Protein AF-A0ABD4SF14-F1 (afdb_monomer_lite)

Organism: NCBI:txid1050107

pLDDT: mean 94.99, std 4.17, range [79.62, 98.75]

Structure (mmCIF, N/CA/C/O backbone):
data_AF-A0A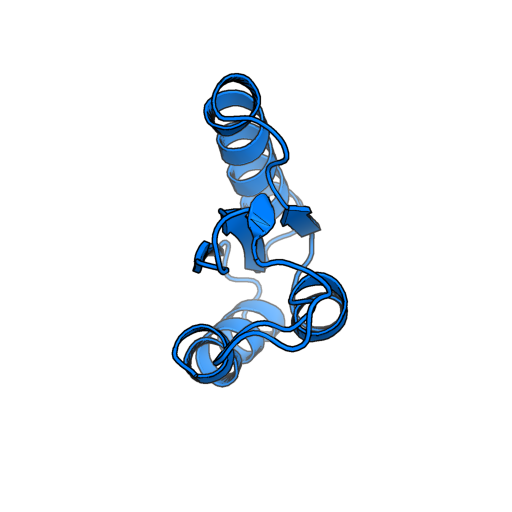BD4SF14-F1
#
_entry.id   AF-A0ABD4SF14-F1
#
loop_
_atom_site.group_PDB
_atom_site.id
_atom_site.type_symbol
_atom_site.label_atom_id
_atom_site.label_alt_id
_atom_site.label_comp_id
_atom_site.label_asym_id
_atom_site.label_entity_id
_atom_site.label_seq_id
_atom_site.pdbx_PDB_ins_code
_atom_site.Cartn_x
_atom_site.Cartn_y
_atom_site.Cartn_z
_atom_site.occupancy
_atom_site.B_iso_or_equiv
_atom_site.auth_seq_id
_atom_site.auth_comp_id
_atom_site.auth_asym_id
_atom_site.auth_atom_id
_atom_site.pdbx_PDB_model_num
ATOM 1 N N . PRO A 1 1 ? 1.366 -14.703 -6.427 1.00 79.62 1 PRO A N 1
ATOM 2 C CA . PRO A 1 1 ? 0.729 -15.480 -5.326 1.00 79.62 1 PRO A CA 1
ATOM 3 C C . PRO A 1 1 ? 0.948 -14.858 -3.935 1.00 79.62 1 PRO A C 1
ATOM 5 O O . PRO A 1 1 ? -0.010 -14.766 -3.180 1.00 79.62 1 PRO A O 1
ATOM 8 N N . GLY A 1 2 ? 2.165 -14.394 -3.609 1.00 87.00 2 GLY A N 1
ATOM 9 C CA . GLY A 1 2 ? 2.477 -13.840 -2.280 1.00 87.00 2 GLY A CA 1
ATOM 10 C C . GLY A 1 2 ? 1.598 -12.656 -1.858 1.00 87.00 2 GLY A C 1
ATOM 11 O O . GLY A 1 2 ? 1.105 -12.640 -0.738 1.00 87.00 2 GLY A O 1
ATOM 12 N N . ALA A 1 3 ? 1.314 -11.727 -2.777 1.00 89.06 3 ALA A N 1
ATOM 13 C CA . ALA A 1 3 ? 0.431 -10.582 -2.537 1.00 89.06 3 ALA A CA 1
ATOM 14 C C . ALA A 1 3 ? -0.958 -10.988 -1.999 1.00 89.06 3 ALA A C 1
ATOM 16 O O . ALA A 1 3 ? -1.470 -10.386 -1.061 1.00 89.06 3 ALA A O 1
ATOM 17 N N . ILE A 1 4 ? -1.549 -12.053 -2.552 1.00 90.25 4 ILE A N 1
ATOM 18 C CA . ILE A 1 4 ? -2.895 -12.519 -2.185 1.00 90.25 4 ILE A CA 1
ATOM 19 C C . ILE A 1 4 ? -2.899 -13.184 -0.802 1.00 90.25 4 ILE A C 1
ATOM 21 O O . ILE A 1 4 ? -3.895 -13.099 -0.089 1.00 90.25 4 ILE A O 1
ATOM 25 N N . HIS A 1 5 ? -1.784 -13.776 -0.361 1.00 93.25 5 HIS A N 1
ATOM 26 C CA . HIS A 1 5 ? -1.687 -14.343 0.991 1.00 93.25 5 HIS A CA 1
ATOM 27 C C . HIS A 1 5 ? -1.815 -13.279 2.094 1.00 93.25 5 HIS A C 1
ATOM 29 O O . HIS A 1 5 ? -2.139 -13.621 3.229 1.00 93.25 5 HIS A O 1
ATOM 35 N N . LEU A 1 6 ? -1.614 -11.996 1.770 1.00 94.75 6 LEU A N 1
ATOM 36 C CA . LEU A 1 6 ? -1.805 -10.892 2.713 1.00 94.75 6 LEU A CA 1
ATOM 37 C C . LEU A 1 6 ? -3.285 -10.590 2.988 1.00 94.75 6 LEU A C 1
ATOM 39 O O . LEU A 1 6 ? -3.580 -9.970 4.004 1.00 94.75 6 LEU A O 1
ATOM 43 N N . MET A 1 7 ? -4.215 -11.018 2.123 1.00 95.31 7 MET A N 1
ATOM 44 C CA . MET A 1 7 ? -5.630 -10.620 2.185 1.00 95.31 7 MET A CA 1
ATOM 45 C C . MET A 1 7 ? -6.248 -10.817 3.566 1.00 95.31 7 MET A C 1
ATOM 47 O O . MET A 1 7 ? -6.819 -9.876 4.107 1.00 95.31 7 MET A O 1
ATOM 51 N N . ASN A 1 8 ? -6.092 -12.000 4.162 1.00 96.12 8 ASN A N 1
ATOM 52 C CA . ASN A 1 8 ? -6.708 -12.297 5.457 1.00 96.12 8 ASN A CA 1
ATOM 53 C C . ASN A 1 8 ? -6.209 -11.348 6.555 1.00 96.12 8 ASN A C 1
ATOM 55 O O . ASN A 1 8 ? -7.019 -10.794 7.290 1.00 96.12 8 ASN A O 1
ATOM 59 N N . GLY A 1 9 ? -4.896 -11.102 6.617 1.00 97.19 9 GLY A N 1
ATOM 60 C CA . GLY A 1 9 ? -4.315 -10.174 7.592 1.00 97.19 9 GLY A CA 1
ATOM 61 C C . GLY A 1 9 ? -4.691 -8.713 7.334 1.00 97.19 9 GLY A C 1
ATOM 62 O O . GLY A 1 9 ? -4.862 -7.942 8.272 1.00 97.19 9 GLY A O 1
ATOM 63 N N . LEU A 1 10 ? -4.871 -8.321 6.069 1.00 97.81 10 LEU A N 1
ATOM 64 C CA . LEU A 1 10 ? -5.320 -6.971 5.728 1.00 97.81 10 LEU A CA 1
ATOM 65 C C . LEU A 1 10 ? -6.794 -6.754 6.077 1.00 97.81 10 LEU A C 1
ATOM 67 O O . LEU A 1 10 ? -7.142 -5.679 6.559 1.00 97.81 10 LEU A O 1
ATOM 71 N N . TYR A 1 11 ? -7.658 -7.751 5.869 1.00 98.19 11 TYR A N 1
ATOM 72 C CA . TYR A 1 11 ? -9.059 -7.661 6.285 1.00 98.19 11 TYR A CA 1
ATOM 73 C C . TYR A 1 11 ? -9.189 -7.608 7.804 1.00 98.19 11 TYR A C 1
ATOM 75 O O . TYR A 1 11 ? -9.944 -6.779 8.304 1.00 98.19 11 TYR A O 1
ATOM 83 N N . ASP A 1 12 ? -8.410 -8.415 8.521 1.00 98.31 12 ASP A N 1
ATOM 84 C CA . ASP A 1 12 ? -8.310 -8.354 9.980 1.00 98.31 12 ASP A CA 1
ATOM 85 C C . ASP A 1 12 ? -7.931 -6.935 10.441 1.00 98.31 12 ASP A C 1
ATOM 87 O O . ASP A 1 12 ? -8.698 -6.266 11.131 1.00 98.31 12 ASP A O 1
ATOM 91 N N . ALA A 1 13 ? -6.839 -6.382 9.901 1.00 98.19 13 ALA A N 1
ATOM 92 C CA . ALA A 1 13 ? -6.409 -5.020 10.208 1.00 98.19 13 ALA A CA 1
ATOM 93 C C . ALA A 1 13 ? -7.434 -3.934 9.821 1.00 98.19 13 ALA A C 1
ATOM 95 O O . ALA A 1 13 ? -7.554 -2.926 10.522 1.00 98.19 13 ALA A O 1
ATOM 96 N N . LYS A 1 14 ? -8.193 -4.114 8.730 1.00 98.00 14 LYS A N 1
ATOM 97 C CA . LYS A 1 14 ? -9.282 -3.206 8.325 1.00 98.00 14 LYS A CA 1
ATOM 98 C C . LYS A 1 14 ? -10.403 -3.181 9.363 1.00 98.00 14 LYS A C 1
ATOM 100 O O . LYS A 1 14 ? -10.864 -2.093 9.714 1.00 98.00 14 LYS A O 1
ATOM 105 N N . TYR A 1 15 ? -10.847 -4.340 9.844 1.00 98.25 15 TYR A N 1
ATOM 106 C CA . TYR A 1 15 ? -11.952 -4.421 10.803 1.00 98.25 15 TYR A CA 1
ATOM 107 C C . TYR A 1 15 ? -11.529 -4.035 12.224 1.00 98.25 15 TYR A C 1
ATOM 109 O O . TYR A 1 15 ? -12.283 -3.333 12.904 1.00 98.25 15 TYR A O 1
ATOM 117 N N . ASP A 1 16 ? -10.295 -4.352 12.613 1.00 98.44 16 ASP A N 1
ATOM 118 C CA . ASP A 1 16 ? -9.721 -3.977 13.912 1.00 98.44 16 ASP A CA 1
ATOM 119 C C . ASP A 1 16 ? -9.248 -2.521 13.975 1.00 98.44 16 ASP A C 1
ATOM 121 O O . ASP A 1 16 ? -8.866 -2.016 15.033 1.00 98.44 16 ASP A O 1
ATOM 125 N N . LYS A 1 17 ? -9.314 -1.804 12.847 1.00 97.94 17 LYS A N 1
ATOM 126 C CA . LYS A 1 17 ? -8.817 -0.432 12.701 1.00 97.94 17 LYS A CA 1
ATOM 127 C C . LYS A 1 17 ? -7.334 -0.314 13.067 1.00 97.94 17 LYS A C 1
ATOM 129 O O . LYS A 1 17 ? 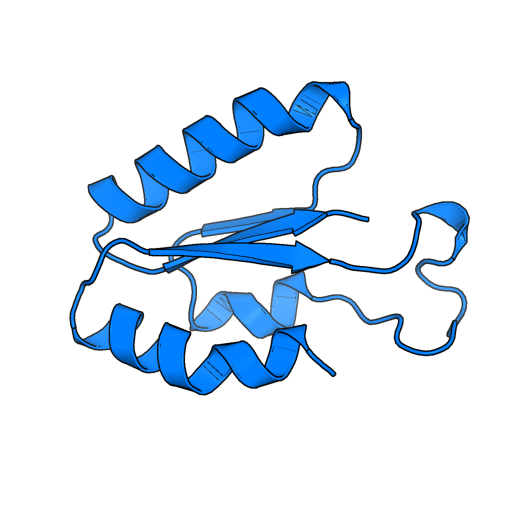-6.901 0.664 13.686 1.00 97.94 17 LYS A O 1
ATOM 134 N N . THR A 1 18 ? -6.5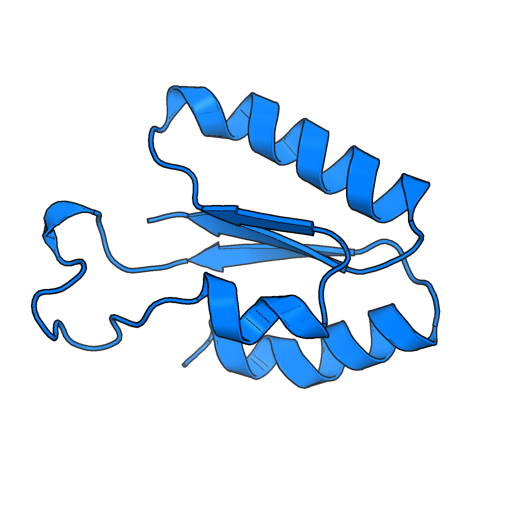55 -1.314 12.674 1.00 98.44 18 THR A N 1
ATOM 135 C CA . THR A 1 18 ? -5.126 -1.414 12.957 1.00 98.44 18 THR A CA 1
ATOM 136 C C . THR A 1 18 ? -4.334 -0.733 11.838 1.00 98.44 18 THR A C 1
ATOM 138 O O . THR A 1 18 ? -4.417 -1.161 10.683 1.00 98.44 18 THR A O 1
ATOM 141 N N . PRO A 1 19 ? -3.553 0.327 12.132 1.00 98.50 19 PRO A N 1
ATOM 142 C CA . PRO A 1 19 ? -2.659 0.928 11.149 1.00 98.50 19 PRO A CA 1
ATOM 143 C C . PRO A 1 19 ? -1.629 -0.098 10.669 1.00 98.50 19 PRO A C 1
ATOM 145 O O . PRO A 1 19 ? -0.828 -0.599 11.457 1.00 98.50 19 PRO A O 1
ATOM 148 N N . MET A 1 20 ? -1.641 -0.401 9.373 1.00 98.12 20 MET A N 1
ATOM 149 C CA . MET A 1 20 ? -0.739 -1.376 8.762 1.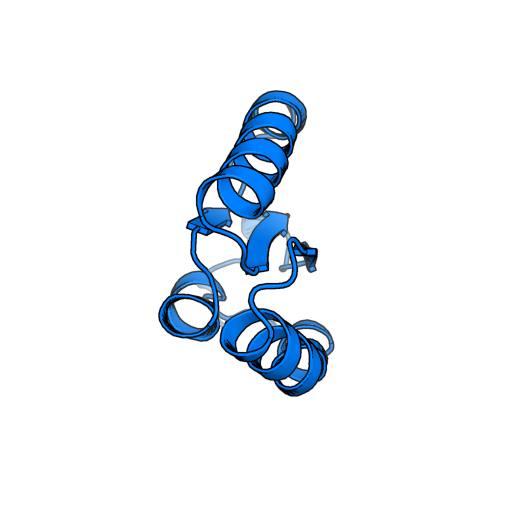00 98.12 20 MET A CA 1
ATOM 150 C C . MET A 1 20 ? -0.279 -0.870 7.397 1.00 98.12 20 MET A C 1
ATOM 152 O O . MET A 1 20 ? -1.085 -0.359 6.624 1.00 98.12 20 MET A O 1
ATOM 156 N N . VAL A 1 21 ? 1.006 -1.030 7.083 1.00 98.38 21 VAL A N 1
ATOM 157 C CA . VAL A 1 21 ? 1.542 -0.778 5.739 1.00 98.38 21 VAL A CA 1
ATOM 158 C C . VAL A 1 21 ? 1.954 -2.107 5.126 1.00 98.38 21 VAL A C 1
ATOM 160 O O . VAL A 1 21 ? 2.775 -2.824 5.694 1.00 98.38 21 VAL A O 1
ATOM 163 N N . ALA A 1 22 ? 1.395 -2.425 3.962 1.00 97.94 22 ALA A N 1
ATOM 164 C CA . ALA A 1 22 ? 1.751 -3.600 3.184 1.00 97.94 22 ALA A CA 1
ATOM 165 C C . ALA A 1 22 ? 2.545 -3.199 1.943 1.00 97.94 22 ALA A C 1
ATOM 167 O O . ALA A 1 22 ? 2.106 -2.376 1.137 1.00 97.94 22 ALA A O 1
ATOM 168 N N . LEU A 1 23 ? 3.715 -3.816 1.793 1.00 97.31 23 LEU A N 1
ATOM 169 C CA . LEU A 1 23 ? 4.563 -3.675 0.618 1.00 97.31 23 LEU A CA 1
ATOM 170 C C . LEU A 1 23 ? 4.337 -4.880 -0.280 1.00 97.31 23 LEU A C 1
ATOM 172 O O . LEU A 1 23 ? 4.546 -6.021 0.135 1.00 97.31 23 LEU A O 1
ATOM 176 N N . VAL A 1 24 ? 3.885 -4.619 -1.499 1.00 96.00 24 VAL A N 1
ATOM 177 C CA . VAL A 1 24 ? 3.516 -5.657 -2.457 1.00 96.00 24 VAL A CA 1
ATOM 178 C C . VAL A 1 24 ? 4.439 -5.554 -3.657 1.00 96.00 24 VAL A C 1
ATOM 180 O O . VAL A 1 24 ? 4.477 -4.526 -4.321 1.00 96.00 24 VAL A O 1
ATOM 183 N N . ALA A 1 25 ? 5.195 -6.611 -3.933 1.00 93.50 25 ALA A N 1
ATOM 184 C CA . ALA A 1 25 ? 6.005 -6.684 -5.143 1.00 93.50 25 ALA A CA 1
ATOM 185 C C . ALA A 1 25 ? 5.134 -7.074 -6.348 1.00 93.50 25 ALA A C 1
ATOM 187 O O . ALA A 1 25 ? 4.329 -8.002 -6.237 1.00 93.50 25 ALA A O 1
ATOM 188 N N . ASN A 1 26 ? 5.346 -6.403 -7.479 1.00 92.75 26 ASN A N 1
ATOM 189 C CA . ASN A 1 26 ? 4.868 -6.796 -8.805 1.00 92.75 26 ASN A CA 1
ATOM 190 C C . ASN A 1 26 ? 6.086 -7.152 -9.685 1.00 92.75 26 ASN A C 1
ATOM 192 O O . ASN A 1 26 ? 7.233 -7.153 -9.240 1.00 92.75 26 ASN A O 1
ATOM 196 N N . VAL A 1 27 ? 5.839 -7.516 -10.935 1.00 92.88 27 VAL A N 1
ATOM 197 C CA . VAL A 1 27 ? 6.842 -7.697 -11.970 1.00 92.88 27 VAL A CA 1
ATOM 198 C C . VAL A 1 27 ? 7.424 -6.341 -12.398 1.00 92.88 27 VAL A C 1
ATOM 200 O O . VAL A 1 27 ? 6.702 -5.334 -12.392 1.00 92.88 27 VAL A O 1
ATOM 203 N N . PRO A 1 28 ? 8.679 -6.333 -12.892 1.00 92.19 28 PRO A N 1
ATOM 204 C CA . PRO A 1 28 ? 9.311 -5.131 -13.422 1.00 92.19 28 PRO A CA 1
ATOM 205 C C . PRO A 1 28 ? 8.441 -4.447 -14.470 1.00 92.19 28 PRO A C 1
ATOM 207 O O . PRO A 1 28 ? 7.853 -5.126 -15.311 1.00 92.19 28 PRO A O 1
ATOM 210 N N . THR A 1 29 ? 8.442 -3.113 -14.494 1.00 91.56 29 THR A N 1
ATOM 211 C CA . THR A 1 29 ? 7.634 -2.297 -15.421 1.00 91.56 29 THR A CA 1
ATOM 212 C C . THR A 1 29 ? 7.655 -2.786 -16.880 1.00 91.56 29 THR A C 1
ATOM 214 O O . THR A 1 29 ? 6.585 -2.864 -17.475 1.00 91.56 29 THR A O 1
ATOM 217 N N . PRO A 1 30 ? 8.798 -3.206 -17.474 1.00 93.19 30 PRO A N 1
ATOM 218 C CA . PRO A 1 30 ? 8.822 -3.705 -18.856 1.00 93.19 30 PRO A CA 1
ATOM 219 C C . PRO A 1 30 ? 8.072 -5.028 -19.095 1.00 93.19 30 PRO A C 1
ATOM 221 O O . PRO A 1 30 ? 7.922 -5.442 -20.240 1.00 93.19 30 PRO A O 1
ATOM 224 N N . ARG A 1 31 ? 7.676 -5.735 -18.031 1.00 91.69 31 ARG A N 1
ATOM 225 C CA . ARG A 1 31 ? 6.967 -7.024 -18.068 1.00 91.69 31 ARG A CA 1
ATOM 226 C C . ARG A 1 31 ? 5.501 -6.911 -17.645 1.00 91.69 31 ARG A C 1
ATOM 228 O O . ARG A 1 31 ? 4.814 -7.929 -17.584 1.00 91.69 31 ARG A O 1
ATOM 235 N N . GLN A 1 32 ? 5.032 -5.705 -17.343 1.00 90.12 32 GLN A N 1
ATOM 236 C CA . GLN A 1 32 ? 3.621 -5.438 -17.072 1.00 90.12 32 GLN A CA 1
ATOM 237 C C . GLN A 1 32 ? 2.821 -5.500 -18.387 1.00 90.12 32 GLN A C 1
ATOM 239 O O . GLN A 1 32 ? 3.384 -5.333 -19.466 1.00 90.12 32 GLN A O 1
ATOM 244 N N . ASP A 1 33 ? 1.527 -5.818 -18.303 1.00 86.38 33 ASP A N 1
ATOM 245 C CA . ASP A 1 33 ? 0.558 -5.818 -19.419 1.00 86.38 33 ASP A CA 1
ATOM 246 C C . ASP A 1 33 ? 0.840 -6.745 -20.621 1.00 86.38 33 ASP A C 1
ATOM 248 O O . ASP A 1 33 ? 0.127 -6.709 -21.622 1.00 86.38 33 ASP A O 1
ATOM 252 N N . ILE A 1 34 ? 1.830 -7.637 -20.523 1.00 91.38 34 ILE A N 1
ATOM 253 C CA . ILE A 1 34 ? 2.179 -8.608 -21.581 1.00 91.38 34 ILE A CA 1
ATOM 254 C C . ILE A 1 34 ? 1.812 -10.057 -21.224 1.00 91.38 34 ILE A C 1
ATOM 256 O O . ILE A 1 34 ? 2.387 -10.995 -21.773 1.00 91.38 34 ILE A O 1
ATOM 260 N N . ASN A 1 35 ? 0.889 -10.258 -20.275 1.00 87.06 35 ASN A N 1
ATOM 261 C CA . ASN A 1 35 ? 0.549 -11.576 -19.714 1.00 87.06 35 ASN A CA 1
ATOM 262 C C . ASN A 1 35 ? 1.785 -12.353 -19.219 1.00 87.06 35 ASN A C 1
ATOM 264 O O . ASN A 1 35 ? 1.883 -13.572 -19.375 1.00 87.06 35 ASN A O 1
ATOM 268 N N . PHE A 1 36 ? 2.754 -11.640 -18.636 1.00 91.00 36 PHE A N 1
ATOM 269 C CA . PHE A 1 36 ? 3.934 -12.266 -18.054 1.00 91.00 36 PHE A CA 1
ATOM 270 C C . PHE A 1 36 ? 3.544 -13.150 -16.861 1.00 91.00 36 PHE A C 1
ATOM 272 O O . PHE A 1 36 ? 2.561 -12.895 -16.163 1.00 91.00 36 PHE A O 1
ATOM 279 N N . PHE A 1 37 ? 4.325 -14.198 -16.603 1.00 89.19 37 PHE A N 1
ATOM 280 C CA . PHE A 1 37 ? 4.078 -15.093 -15.477 1.00 89.19 37 PHE A CA 1
ATOM 281 C C . PHE A 1 37 ? 4.021 -14.307 -14.158 1.00 89.19 37 PHE A C 1
ATOM 283 O O . PHE A 1 37 ? 4.952 -13.576 -13.831 1.00 89.19 37 PHE A O 1
ATOM 290 N N . GLN A 1 38 ? 2.929 -14.484 -13.406 1.00 86.19 38 GLN A N 1
ATOM 291 C CA . GLN A 1 38 ? 2.631 -13.779 -12.149 1.00 86.19 38 GLN A CA 1
ATOM 292 C C . GLN A 1 38 ? 2.380 -12.266 -12.264 1.00 86.19 38 GLN A C 1
ATOM 294 O O . GLN A 1 38 ? 2.220 -11.631 -11.225 1.00 86.19 38 GLN A O 1
ATOM 299 N N . ALA A 1 39 ? 2.278 -11.703 -13.471 1.00 87.31 39 ALA A N 1
ATOM 300 C CA . ALA A 1 39 ? 1.848 -10.323 -13.662 1.00 87.31 39 ALA A CA 1
ATOM 301 C C . ALA A 1 39 ? 0.320 -10.218 -13.574 1.00 87.31 39 ALA A C 1
ATOM 303 O O . ALA A 1 39 ? -0.403 -10.915 -14.288 1.00 87.31 39 ALA A O 1
ATOM 304 N N . PHE A 1 40 ? -0.169 -9.338 -12.711 1.00 86.00 40 PHE A N 1
ATOM 305 C CA . PHE A 1 40 ? -1.559 -8.893 -12.679 1.00 86.00 40 PHE A CA 1
ATOM 306 C C . PHE A 1 40 ? -1.604 -7.466 -12.129 1.00 86.00 40 PHE A C 1
ATOM 308 O O . PHE A 1 40 ? -0.635 -7.001 -11.538 1.00 86.00 40 PHE A O 1
ATOM 315 N N . ASP A 1 41 ? -2.708 -6.756 -12.346 1.00 86.12 41 ASP A N 1
ATOM 316 C CA . ASP A 1 41 ? -2.898 -5.431 -11.754 1.00 86.12 41 ASP A CA 1
ATOM 317 C C . ASP A 1 41 ? -3.291 -5.595 -10.282 1.00 86.12 41 ASP A C 1
ATOM 319 O O . ASP A 1 41 ? -4.405 -6.025 -9.993 1.00 86.12 41 ASP A O 1
ATOM 323 N N . GLU A 1 42 ? -2.398 -5.291 -9.337 1.00 88.62 42 GLU A N 1
ATOM 324 C CA . GLU A 1 42 ? -2.680 -5.412 -7.903 1.00 88.62 42 GLU A CA 1
ATOM 325 C C . GLU A 1 42 ? -3.653 -4.345 -7.400 1.00 88.62 42 GLU A C 1
ATOM 327 O O . GLU A 1 42 ? -4.374 -4.576 -6.427 1.00 88.62 42 GLU A O 1
ATOM 332 N N . THR A 1 43 ? -3.703 -3.168 -8.028 1.00 89.19 43 THR A N 1
ATOM 333 C CA . THR A 1 43 ? -4.423 -2.014 -7.470 1.00 89.19 43 THR A CA 1
ATOM 334 C C . THR A 1 43 ? -5.917 -2.308 -7.230 1.00 89.19 43 THR A C 1
ATOM 336 O O . THR A 1 43 ? -6.409 -1.998 -6.140 1.00 89.19 43 THR A O 1
ATOM 339 N N . PRO A 1 44 ? -6.664 -2.933 -8.165 1.00 92.62 44 PRO A N 1
ATOM 340 C CA . PRO A 1 44 ? -8.051 -3.341 -7.952 1.00 92.62 44 PRO A CA 1
ATOM 341 C C . PRO A 1 44 ? -8.234 -4.369 -6.835 1.00 92.62 44 PRO A C 1
ATOM 343 O O . PRO A 1 44 ? -9.224 -4.292 -6.113 1.00 92.62 44 PRO A O 1
ATOM 346 N N . TRP A 1 45 ? -7.291 -5.300 -6.662 1.00 92.56 45 TRP A N 1
ATOM 347 C CA . TRP A 1 45 ? -7.399 -6.369 -5.663 1.00 92.56 45 TRP A CA 1
ATOM 348 C C . TRP A 1 45 ? -7.354 -5.834 -4.236 1.00 92.56 45 TRP A C 1
ATOM 350 O O . TRP A 1 45 ? -8.071 -6.321 -3.366 1.00 92.56 45 TRP A O 1
ATOM 360 N N . PHE A 1 46 ? -6.534 -4.810 -3.996 1.00 95.94 46 PHE A N 1
ATOM 361 C CA . PHE A 1 46 ? -6.386 -4.214 -2.670 1.00 95.94 46 PHE A CA 1
ATOM 362 C C . PHE A 1 46 ? -7.341 -3.041 -2.412 1.00 95.94 46 PHE A C 1
ATOM 364 O O . PHE A 1 46 ? -7.408 -2.556 -1.285 1.00 95.94 46 PHE A O 1
ATOM 371 N N . ARG A 1 47 ? -8.087 -2.574 -3.423 1.00 95.00 47 ARG A N 1
ATOM 372 C CA . ARG A 1 47 ? -8.916 -1.361 -3.320 1.00 95.00 47 ARG A CA 1
ATOM 373 C C . ARG A 1 47 ? -10.008 -1.459 -2.259 1.00 95.00 47 ARG A C 1
ATOM 375 O O . ARG A 1 47 ? -10.307 -0.448 -1.635 1.00 95.00 47 ARG A O 1
ATOM 382 N N . ASP A 1 48 ? -10.603 -2.636 -2.069 1.00 95.94 48 ASP A N 1
ATOM 383 C CA . ASP A 1 48 ? -11.604 -2.804 -1.012 1.00 95.94 48 ASP A CA 1
ATOM 384 C C . ASP A 1 48 ? -10.952 -2.806 0.374 1.00 95.94 48 ASP A C 1
ATOM 386 O O . ASP A 1 48 ? -11.412 -2.117 1.284 1.00 95.94 48 ASP A O 1
ATOM 390 N N . VAL A 1 49 ? -9.873 -3.570 0.550 1.00 97.31 49 VAL A N 1
ATOM 391 C CA . VAL A 1 49 ? -9.288 -3.807 1.876 1.00 97.31 49 VAL A CA 1
ATOM 392 C C . VAL A 1 49 ? -8.453 -2.628 2.390 1.00 97.31 49 VAL A C 1
ATOM 394 O O . VAL A 1 49 ? -8.329 -2.437 3.599 1.00 97.31 49 VAL A O 1
ATOM 397 N N . ALA A 1 50 ? -7.892 -1.815 1.494 1.00 98.00 50 ALA A N 1
ATOM 398 C CA . ALA A 1 50 ? -6.967 -0.749 1.850 1.00 98.00 50 ALA A CA 1
ATOM 399 C C . ALA A 1 50 ? -7.636 0.632 1.923 1.00 98.00 50 ALA A C 1
ATOM 401 O O . ALA A 1 50 ? -8.431 1.021 1.072 1.00 98.00 50 ALA A O 1
ATOM 402 N N . VAL A 1 51 ? -7.220 1.444 2.895 1.00 98.44 51 VAL A N 1
ATOM 403 C CA . VAL A 1 51 ? -7.593 2.866 3.001 1.00 98.44 51 VAL A CA 1
ATOM 404 C C . VAL A 1 51 ? -6.863 3.750 1.980 1.00 98.44 51 VAL A C 1
ATOM 406 O O . VAL A 1 51 ? -7.244 4.908 1.752 1.00 98.44 51 VAL A O 1
ATOM 409 N N . TRP A 1 52 ? -5.785 3.212 1.404 1.00 98.44 52 TRP A N 1
ATOM 410 C CA . TRP A 1 52 ? -4.966 3.803 0.356 1.00 98.44 52 TRP A CA 1
ATOM 411 C C . TRP A 1 52 ? -4.216 2.695 -0.390 1.00 98.44 52 TRP A C 1
ATOM 413 O O . TRP A 1 52 ? -3.626 1.822 0.243 1.00 98.44 52 TRP A O 1
ATOM 423 N N . VAL A 1 53 ? -4.219 2.744 -1.721 1.00 97.81 53 VAL A N 1
ATOM 424 C CA . VAL A 1 53 ? -3.447 1.840 -2.580 1.00 97.81 53 VAL A CA 1
ATOM 425 C C . VAL A 1 53 ? -2.791 2.639 -3.700 1.00 97.81 53 VAL A C 1
ATOM 427 O O . VAL A 1 53 ? -3.449 3.457 -4.351 1.00 97.81 53 VAL A O 1
ATOM 430 N N . HIS A 1 54 ? -1.496 2.430 -3.924 1.00 97.38 54 HIS A N 1
ATOM 431 C CA . HIS A 1 54 ? -0.781 3.058 -5.033 1.00 97.38 54 HIS A CA 1
ATOM 432 C C . HIS A 1 54 ? 0.398 2.212 -5.500 1.00 97.38 54 HIS A C 1
ATOM 434 O O . HIS A 1 54 ? 1.035 1.538 -4.694 1.00 97.38 54 HIS A O 1
ATOM 440 N N . GLN A 1 55 ? 0.726 2.303 -6.787 1.00 95.56 55 GLN A N 1
ATOM 441 C CA . GLN A 1 55 ? 1.914 1.683 -7.366 1.00 95.56 55 GLN A CA 1
ATOM 442 C C . GLN A 1 55 ? 2.992 2.731 -7.630 1.00 95.56 55 GLN A C 1
ATOM 444 O O . GLN A 1 55 ? 2.734 3.762 -8.255 1.00 95.56 55 GLN A O 1
ATOM 449 N N . ALA A 1 56 ? 4.216 2.457 -7.183 1.00 95.44 56 ALA A N 1
ATOM 450 C CA . ALA A 1 56 ? 5.367 3.281 -7.511 1.00 95.44 56 ALA A CA 1
ATOM 451 C C . ALA A 1 56 ? 5.688 3.168 -9.008 1.00 95.44 56 ALA A C 1
ATOM 453 O O . ALA A 1 56 ? 5.840 2.073 -9.543 1.00 95.44 56 ALA A O 1
ATOM 454 N N . LYS A 1 57 ? 5.802 4.313 -9.689 1.00 92.38 57 LYS A N 1
ATOM 455 C CA . LYS A 1 57 ? 6.177 4.372 -11.114 1.00 92.38 57 LYS A CA 1
ATOM 456 C C . LYS A 1 57 ? 7.672 4.588 -11.334 1.00 92.38 57 LYS A C 1
ATOM 458 O O . LYS A 1 57 ? 8.185 4.274 -12.401 1.00 92.38 57 LYS A O 1
ATOM 463 N N . THR A 1 58 ? 8.360 5.149 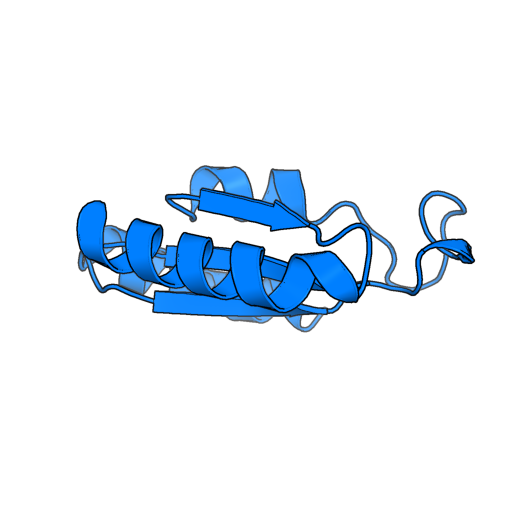-10.343 1.00 94.25 58 THR A N 1
ATOM 464 C CA . THR A 1 58 ? 9.794 5.441 -10.383 1.00 94.25 58 THR A CA 1
ATOM 465 C C . THR A 1 58 ? 10.414 5.186 -9.012 1.00 94.25 58 THR A C 1
ATOM 467 O O . THR A 1 58 ? 9.731 5.245 -7.985 1.00 94.25 58 THR A O 1
ATOM 470 N N . LYS A 1 59 ? 11.724 4.923 -8.982 1.00 94.75 59 LYS A N 1
ATOM 471 C CA . LYS A 1 59 ? 12.468 4.688 -7.734 1.00 94.75 59 LYS A CA 1
ATOM 472 C C . LYS A 1 59 ? 12.536 5.943 -6.857 1.00 94.75 59 LYS A C 1
ATOM 474 O O . LYS A 1 59 ? 12.492 5.840 -5.637 1.00 94.75 59 LYS A O 1
ATOM 479 N N . GLU A 1 60 ? 12.583 7.126 -7.467 1.00 97.25 60 GLU A N 1
ATOM 480 C CA . GLU A 1 60 ? 12.651 8.419 -6.777 1.00 97.25 60 GLU A CA 1
ATOM 481 C C . GLU A 1 60 ? 11.353 8.744 -6.030 1.00 97.25 60 GLU A C 1
ATOM 483 O O . GLU A 1 60 ? 11.377 9.480 -5.047 1.00 97.25 60 GLU A O 1
ATOM 488 N N . ALA A 1 61 ? 10.219 8.186 -6.470 1.00 95.50 61 ALA A N 1
ATOM 489 C CA . ALA A 1 61 ? 8.931 8.388 -5.818 1.00 95.50 61 ALA A CA 1
ATOM 490 C C . ALA A 1 61 ? 8.757 7.530 -4.552 1.00 95.50 61 ALA A C 1
ATOM 492 O O . ALA A 1 61 ? 7.934 7.874 -3.702 1.00 95.50 61 ALA A O 1
ATOM 493 N N . LEU A 1 62 ? 9.519 6.436 -4.397 1.00 96.56 62 LEU A N 1
ATOM 494 C CA . LEU A 1 62 ? 9.348 5.483 -3.291 1.00 96.56 62 LEU A CA 1
ATOM 495 C C . LEU A 1 62 ? 9.383 6.135 -1.898 1.00 96.56 62 LEU A C 1
ATOM 497 O O . LEU A 1 62 ? 8.486 5.832 -1.112 1.00 96.56 62 LEU A O 1
ATOM 501 N N . PRO A 1 63 ? 10.324 7.046 -1.567 1.00 97.75 63 PRO A N 1
ATOM 502 C CA . PRO A 1 63 ? 10.354 7.666 -0.243 1.00 97.75 63 PRO A CA 1
ATOM 503 C C . PRO A 1 63 ? 9.087 8.472 0.072 1.00 97.75 63 PRO A C 1
ATOM 505 O O . PRO A 1 63 ? 8.526 8.349 1.159 1.00 97.75 63 PRO A O 1
ATOM 508 N N . VAL A 1 64 ? 8.598 9.257 -0.894 1.00 98.25 64 VAL A N 1
ATOM 509 C CA . VAL A 1 64 ? 7.394 10.090 -0.729 1.00 98.25 64 VAL A CA 1
ATOM 510 C C . VAL A 1 64 ? 6.136 9.224 -0.637 1.00 98.25 64 VAL A C 1
ATOM 512 O O . VAL A 1 64 ? 5.253 9.484 0.183 1.00 98.25 64 VAL A O 1
ATOM 515 N N . LEU A 1 65 ? 6.053 8.167 -1.448 1.00 98.31 65 LEU A N 1
ATOM 516 C CA . LEU A 1 65 ? 4.935 7.225 -1.413 1.00 98.31 65 LEU A CA 1
ATOM 517 C C . LEU A 1 65 ? 4.907 6.412 -0.116 1.00 98.31 65 LEU A C 1
ATOM 519 O O . LEU A 1 65 ? 3.825 6.165 0.409 1.00 98.31 65 LEU A O 1
ATOM 523 N N . MET A 1 66 ? 6.069 6.046 0.430 1.00 98.44 66 MET A N 1
ATOM 524 C CA . MET A 1 66 ? 6.172 5.371 1.724 1.00 98.44 66 MET A CA 1
ATOM 525 C C . MET A 1 66 ? 5.686 6.266 2.870 1.00 98.44 66 MET A C 1
ATOM 527 O O . MET A 1 66 ? 4.836 5.842 3.651 1.00 98.44 66 MET A O 1
ATOM 531 N N . ASP A 1 67 ? 6.171 7.513 2.952 1.00 98.62 67 ASP A N 1
ATOM 532 C CA . ASP A 1 67 ? 5.687 8.490 3.942 1.00 98.62 67 ASP A CA 1
ATOM 533 C C . ASP A 1 67 ? 4.168 8.682 3.822 1.00 98.62 67 ASP A C 1
ATOM 535 O O . ASP A 1 67 ? 3.446 8.635 4.821 1.00 98.62 67 ASP A O 1
ATOM 539 N N . THR A 1 68 ? 3.659 8.785 2.592 1.00 98.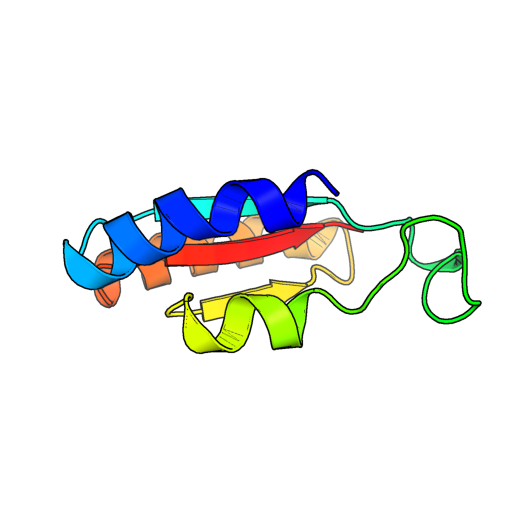62 68 THR A N 1
ATOM 540 C CA . THR A 1 68 ? 2.219 8.887 2.337 1.00 98.62 68 THR A CA 1
ATOM 541 C C . THR A 1 68 ? 1.466 7.650 2.828 1.00 98.62 68 THR A C 1
ATOM 543 O O . THR A 1 68 ? 0.459 7.800 3.519 1.00 98.62 68 THR A O 1
ATOM 546 N N . ALA A 1 69 ? 1.944 6.438 2.530 1.00 98.62 69 ALA A N 1
ATOM 547 C CA . ALA A 1 69 ? 1.317 5.191 2.964 1.00 98.62 69 ALA A CA 1
ATOM 548 C C . ALA A 1 69 ? 1.228 5.107 4.495 1.00 98.62 69 ALA A C 1
ATOM 550 O O . ALA A 1 69 ? 0.156 4.824 5.034 1.00 98.62 69 ALA A O 1
ATOM 551 N N . ILE A 1 70 ? 2.317 5.439 5.198 1.00 98.75 70 ILE A N 1
ATOM 552 C CA . ILE A 1 70 ? 2.359 5.481 6.666 1.00 98.75 70 ILE A CA 1
ATOM 553 C C . ILE A 1 70 ? 1.339 6.494 7.193 1.00 98.75 70 ILE A C 1
ATOM 555 O O . ILE A 1 70 ? 0.492 6.149 8.019 1.00 98.75 70 ILE A O 1
ATOM 559 N N . ARG A 1 71 ? 1.354 7.734 6.685 1.00 98.75 71 ARG A N 1
ATOM 560 C CA . ARG A 1 71 ? 0.402 8.773 7.114 1.00 98.75 71 ARG A CA 1
ATOM 561 C C . ARG A 1 71 ? -1.045 8.352 6.885 1.00 98.75 71 ARG A C 1
ATOM 563 O O . ARG A 1 71 ? -1.875 8.576 7.759 1.00 98.75 71 ARG A O 1
ATOM 570 N N . GLN A 1 72 ? -1.355 7.732 5.747 1.00 98.69 72 GLN A N 1
ATOM 571 C CA . GLN A 1 72 ? -2.704 7.247 5.445 1.00 98.69 72 GLN A CA 1
ATOM 572 C C . GLN A 1 72 ? -3.131 6.126 6.396 1.00 98.69 72 GLN A C 1
ATOM 574 O O . GLN A 1 72 ? -4.243 6.188 6.922 1.00 98.69 72 GLN A O 1
ATOM 579 N N . ALA A 1 73 ? -2.254 5.151 6.661 1.00 98.75 73 ALA A N 1
ATOM 580 C CA . ALA A 1 73 ? -2.540 4.043 7.568 1.00 98.75 73 ALA A CA 1
ATOM 581 C C . ALA A 1 73 ? -2.883 4.535 8.982 1.00 98.75 73 ALA A C 1
ATOM 583 O O . ALA A 1 73 ? -3.887 4.116 9.560 1.00 98.75 73 ALA A O 1
ATOM 584 N N . TYR A 1 74 ? -2.100 5.479 9.519 1.00 98.62 74 TYR A N 1
ATOM 585 C CA . TYR A 1 74 ? -2.358 6.066 10.836 1.00 98.62 74 TYR A CA 1
ATOM 586 C C . TYR A 1 74 ? -3.576 6.998 10.845 1.00 98.62 74 TYR A C 1
ATOM 588 O O . TYR A 1 74 ? -4.412 6.896 11.743 1.00 98.62 74 TYR A O 1
ATOM 596 N N . ALA A 1 75 ? -3.716 7.883 9.852 1.00 98.62 75 ALA A N 1
ATOM 597 C CA . ALA A 1 75 ? -4.807 8.859 9.809 1.00 98.62 75 ALA A CA 1
ATOM 598 C C . ALA A 1 75 ? -6.182 8.198 9.649 1.00 98.62 75 ALA A C 1
ATOM 600 O O . ALA A 1 75 ? -7.157 8.640 10.256 1.00 98.62 75 ALA A O 1
ATOM 601 N N . LYS A 1 76 ? -6.264 7.135 8.843 1.00 98.38 76 LYS A N 1
ATOM 602 C CA . LYS A 1 76 ? -7.518 6.423 8.560 1.00 98.38 76 LYS A CA 1
ATOM 603 C C . LYS A 1 76 ? -7.686 5.135 9.365 1.00 98.38 76 LYS A C 1
ATOM 605 O O . LYS A 1 76 ? -8.724 4.496 9.230 1.00 98.38 76 LYS A O 1
ATOM 610 N N . LYS A 1 77 ? -6.709 4.786 10.211 1.00 98.25 77 LYS A N 1
ATOM 611 C CA . LYS A 1 77 ? -6.706 3.591 11.068 1.00 98.25 77 LYS A CA 1
ATOM 612 C C . LYS A 1 77 ? -7.021 2.319 10.281 1.00 98.25 77 LYS A C 1
ATOM 614 O O . LYS A 1 77 ? -8.028 1.665 10.523 1.00 98.25 77 LYS A O 1
ATOM 619 N N . GLY A 1 78 ? -6.186 2.005 9.300 1.00 98.44 78 GLY A N 1
ATOM 620 C CA . GLY A 1 78 ? -6.382 0.813 8.484 1.00 98.44 78 GLY A CA 1
ATOM 621 C C . GLY A 1 78 ? -5.211 0.513 7.554 1.00 98.44 78 GLY A C 1
ATOM 622 O O . GLY A 1 78 ? -4.183 1.195 7.620 1.00 98.44 78 GLY A O 1
ATOM 623 N N . PRO A 1 79 ? -5.356 -0.493 6.678 1.00 98.62 79 PRO A N 1
ATOM 624 C CA . PRO A 1 79 ? -4.269 -0.951 5.824 1.00 98.62 79 PRO A CA 1
ATOM 625 C C . PRO A 1 79 ? -3.978 0.021 4.676 1.00 98.62 79 PRO A C 1
ATOM 627 O O . PRO A 1 79 ? -4.883 0.382 3.928 1.00 98.62 79 PRO A O 1
ATOM 630 N N . ALA A 1 80 ? -2.722 0.408 4.478 1.00 98.62 80 ALA A N 1
ATOM 631 C CA . ALA A 1 80 ? -2.252 1.106 3.284 1.00 98.62 80 ALA A CA 1
ATOM 632 C C . ALA A 1 80 ? -1.339 0.182 2.469 1.00 98.62 80 ALA A C 1
ATOM 634 O O . ALA A 1 80 ? -0.466 -0.479 3.027 1.00 98.62 80 ALA A O 1
ATOM 635 N N . VAL A 1 81 ? -1.529 0.139 1.152 1.00 98.31 81 VAL A N 1
ATOM 636 C CA . VAL A 1 81 ? -0.813 -0.774 0.253 1.00 98.31 81 VAL A CA 1
ATOM 637 C C . VAL A 1 81 ? 0.041 0.020 -0.730 1.00 98.31 81 VAL A C 1
ATOM 639 O O . VAL A 1 81 ? -0.473 0.840 -1.490 1.00 98.31 81 VAL A O 1
ATOM 642 N N . LEU A 1 82 ? 1.346 -0.246 -0.736 1.00 97.88 82 LEU A N 1
ATOM 643 C CA . LEU A 1 82 ? 2.284 0.286 -1.722 1.00 97.88 82 LEU A CA 1
ATOM 644 C C . LEU A 1 82 ? 2.781 -0.855 -2.612 1.00 97.88 82 LEU A C 1
ATOM 646 O O . LEU A 1 82 ? 3.440 -1.780 -2.136 1.00 97.88 82 LEU A O 1
ATOM 650 N N . VAL A 1 83 ? 2.471 -0.769 -3.903 1.00 96.81 83 VAL A N 1
ATOM 651 C CA . VAL A 1 83 ? 2.917 -1.722 -4.922 1.00 96.81 83 VAL A CA 1
ATOM 652 C C . VAL A 1 83 ? 4.249 -1.254 -5.513 1.00 96.81 83 VAL A C 1
ATOM 654 O O . VAL A 1 83 ? 4.402 -0.082 -5.869 1.00 96.81 83 VAL A O 1
ATOM 657 N N . ILE A 1 84 ? 5.216 -2.162 -5.613 1.00 95.62 84 ILE A N 1
ATOM 658 C CA . ILE A 1 84 ? 6.585 -1.912 -6.075 1.00 95.62 84 ILE A CA 1
ATOM 659 C C . ILE A 1 84 ? 6.870 -2.843 -7.267 1.00 95.62 84 ILE A C 1
ATOM 661 O O . ILE A 1 84 ? 6.887 -4.057 -7.062 1.00 95.62 84 ILE A O 1
ATOM 665 N N . PRO A 1 85 ? 7.058 -2.306 -8.488 1.00 92.94 85 PRO A N 1
ATOM 666 C CA . PRO A 1 85 ? 7.461 -3.080 -9.669 1.00 92.94 85 PRO A CA 1
ATOM 667 C C . PRO A 1 85 ? 8.869 -3.677 -9.578 1.00 92.94 85 PRO A C 1
ATOM 669 O O . PRO A 1 85 ? 9.740 -3.046 -8.936 1.00 92.94 85 PRO A O 1
#

Foldseek 3Di:
DVLVVCVVVLQVQQVVLAQEEAEAEADPPVQEPPPPVRHDDCQVVCVVSALEEDEDPDPVCVVVVVVVQNCSSVVRSGYGYYYYD

Radius of gyration: 12.74 Å; chains: 1; bounding box: 25×26×36 Å

InterPro domains:
  IPR012001 Thiamine pyrophosphate enzyme, N-terminal TPP-binding domain [PF02776] (1-42)
  IPR029061 Thiamin diphosphate-binding fold [SSF52518] (1-85)
  IPR047211 Pyruvate oxidase/Pyruvate dehydrogenase [ubiquinone]-like [PTHR42981] (1-85)

Secondary structure (DSSP, 8-state):
-HHHHTHHHHHHHHHTT--EEEEEE---GGGTTTT-TT---HHHHHTTT-SEEEE-SSGGGHHHHHHHHHHHHHHHTSEEEEEE-

Sequence (85 aa):
PGAIHLMNGLYDAKYDKTPMVALVANVPTPRQDINFFQAFDETPWFRDVAVWVHQAKTKEALPVLMDTAIRQAYAKKGPAVLVIP